Protein AF-A0A352NQ64-F1 (afdb_monomer_lite)

Radius of gyration: 14.7 Å; chains: 1; bounding box: 35×25×40 Å

Secondary structure (DSSP, 8-state):
--S-SPP-HHHHHTTSTTEEEEEEEE-SSHHHHHHHHHHHHHHHHHHHTT--EEEEEEE---HHHHT--HHHHHHHHHHHTTT-

Structure (mmCIF, N/CA/C/O backbone):
data_AF-A0A352NQ64-F1
#
_entry.id   AF-A0A352NQ64-F1
#
loop_
_atom_site.group_PDB
_atom_site.id
_atom_site.type_symbol
_atom_site.label_atom_id
_atom_site.label_alt_id
_atom_site.label_comp_id
_atom_site.label_asym_id
_atom_site.label_entity_id
_atom_site.label_seq_id
_atom_site.pdbx_PDB_ins_code
_atom_site.Cartn_x
_atom_site.Cartn_y
_atom_site.Cartn_z
_atom_site.occupancy
_atom_site.B_iso_or_equiv
_atom_site.auth_seq_id
_atom_site.auth_comp_id
_atom_site.auth_asym_id
_atom_site.auth_atom_id
_atom_site.pdbx_PDB_model_num
ATOM 1 N N . GLU A 1 1 ? -5.661 -9.628 -22.421 1.00 51.47 1 GLU A N 1
ATOM 2 C CA . GLU A 1 1 ? -4.664 -9.885 -21.362 1.00 51.47 1 GLU A CA 1
ATOM 3 C C . GLU A 1 1 ? -5.061 -11.141 -20.608 1.00 51.47 1 GLU A C 1
ATOM 5 O O . GLU A 1 1 ? -6.218 -11.248 -20.229 1.00 51.47 1 GLU A O 1
ATOM 10 N N . ILE A 1 2 ? -4.149 -12.097 -20.420 1.00 75.62 2 ILE A N 1
ATOM 11 C CA . ILE A 1 2 ? -4.433 -13.333 -19.662 1.00 75.62 2 ILE A CA 1
ATOM 12 C C . ILE A 1 2 ? -4.450 -13.111 -18.140 1.00 75.62 2 ILE A C 1
ATOM 14 O O . ILE A 1 2 ? -5.011 -13.920 -17.413 1.00 75.62 2 ILE A O 1
ATOM 18 N N . ASN A 1 3 ? -3.868 -12.001 -17.673 1.00 78.88 3 ASN A N 1
ATOM 19 C CA . ASN A 1 3 ? -3.672 -11.703 -16.250 1.00 78.88 3 ASN A CA 1
ATOM 20 C C . ASN A 1 3 ? -4.711 -10.727 -15.668 1.00 78.88 3 ASN A C 1
ATOM 22 O O . ASN A 1 3 ? -4.653 -10.423 -14.482 1.00 78.88 3 ASN A O 1
ATOM 26 N N . GLY A 1 4 ? -5.659 -10.248 -16.483 1.00 83.50 4 GLY A N 1
ATOM 27 C CA . GLY A 1 4 ? -6.676 -9.281 -16.064 1.00 83.50 4 GLY A CA 1
ATOM 28 C C . GLY A 1 4 ? -6.121 -7.909 -15.656 1.00 83.50 4 GLY A C 1
ATOM 29 O O . GLY A 1 4 ? -4.941 -7.613 -15.827 1.00 83.50 4 GLY A O 1
ATOM 30 N N . PHE A 1 5 ? -7.010 -7.071 -15.120 1.00 86.94 5 PHE A N 1
ATOM 31 C CA . PHE A 1 5 ? -6.679 -5.745 -14.592 1.00 86.94 5 PHE A CA 1
ATOM 32 C C . PHE A 1 5 ? -6.225 -5.822 -13.126 1.00 86.94 5 PHE A C 1
ATOM 34 O O . PHE A 1 5 ? -6.570 -6.783 -12.432 1.00 86.94 5 PHE A O 1
ATOM 41 N N . PRO A 1 6 ? -5.507 -4.800 -12.616 1.00 88.19 6 PRO A N 1
ATOM 42 C CA . PRO A 1 6 ? -5.177 -4.714 -11.199 1.00 88.19 6 PRO A CA 1
ATOM 43 C C . PRO A 1 6 ? -6.416 -4.864 -10.309 1.00 88.19 6 PRO A C 1
ATOM 45 O O . PRO A 1 6 ? -7.432 -4.196 -10.512 1.00 88.19 6 PRO A O 1
ATOM 48 N N . VAL A 1 7 ? -6.319 -5.728 -9.298 1.00 90.44 7 VAL A N 1
ATOM 49 C CA . VAL A 1 7 ? -7.383 -5.898 -8.305 1.00 90.44 7 VAL A CA 1
ATOM 50 C C . VAL A 1 7 ? -7.417 -4.664 -7.409 1.00 90.44 7 VAL A C 1
ATOM 52 O O . VAL A 1 7 ? -6.436 -4.337 -6.746 1.00 90.44 7 VAL A O 1
ATOM 55 N N . LYS A 1 8 ? -8.562 -3.985 -7.382 1.00 92.81 8 LYS A N 1
ATOM 56 C CA . LYS A 1 8 ? -8.803 -2.785 -6.577 1.00 92.81 8 LYS A CA 1
ATOM 57 C C . LYS A 1 8 ? -9.196 -3.163 -5.146 1.00 92.81 8 LYS A C 1
ATOM 59 O O . LYS A 1 8 ? -10.372 -3.147 -4.788 1.00 92.81 8 LYS A O 1
ATOM 64 N N . VAL A 1 9 ? -8.219 -3.628 -4.357 1.00 94.88 9 VAL A N 1
ATOM 65 C CA . VAL A 1 9 ? -8.456 -4.237 -3.032 1.00 94.88 9 VAL A CA 1
ATOM 66 C C . VAL A 1 9 ? -9.130 -3.258 -2.070 1.00 94.88 9 VAL A C 1
ATOM 68 O O . VAL A 1 9 ? -10.088 -3.636 -1.398 1.00 94.88 9 VAL A O 1
ATOM 71 N N . CYS A 1 10 ? -8.673 -2.005 -2.007 1.00 96.19 10 CYS A N 1
ATOM 72 C CA . CYS A 1 10 ? -9.276 -1.004 -1.126 1.00 96.19 10 CYS A CA 1
ATOM 73 C C . CYS A 1 10 ? -10.743 -0.741 -1.491 1.00 96.19 10 CYS A C 1
ATOM 75 O O . CYS A 1 10 ? -11.597 -0.716 -0.613 1.00 96.1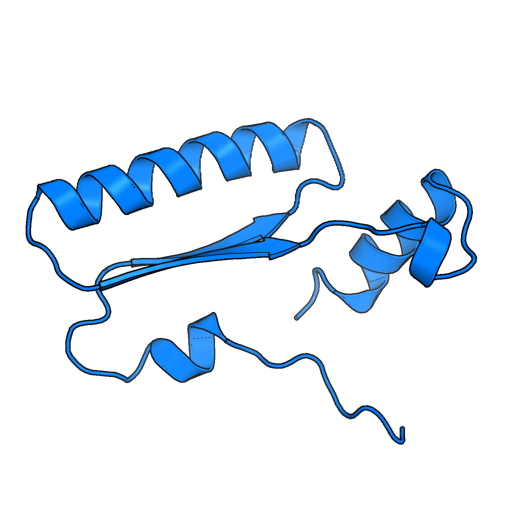9 10 CYS A O 1
ATOM 77 N N . GLU A 1 11 ? -11.056 -0.612 -2.772 1.00 95.94 11 GLU A N 1
ATOM 78 C CA . GLU A 1 11 ? -12.406 -0.381 -3.281 1.00 95.94 11 GLU A CA 1
ATOM 79 C C . GLU A 1 11 ? -13.307 -1.600 -3.058 1.00 95.94 11 GLU A C 1
ATOM 81 O O . GLU A 1 11 ? -14.478 -1.445 -2.724 1.00 95.94 11 GLU A O 1
ATOM 86 N N . MET A 1 12 ? -12.757 -2.809 -3.195 1.00 95.88 12 MET A N 1
ATOM 87 C CA . MET A 1 12 ? -13.470 -4.060 -2.934 1.00 95.88 12 MET A CA 1
ATOM 88 C C . MET A 1 12 ? -13.831 -4.221 -1.451 1.00 95.88 12 MET A C 1
ATOM 90 O O . MET A 1 12 ? -14.890 -4.759 -1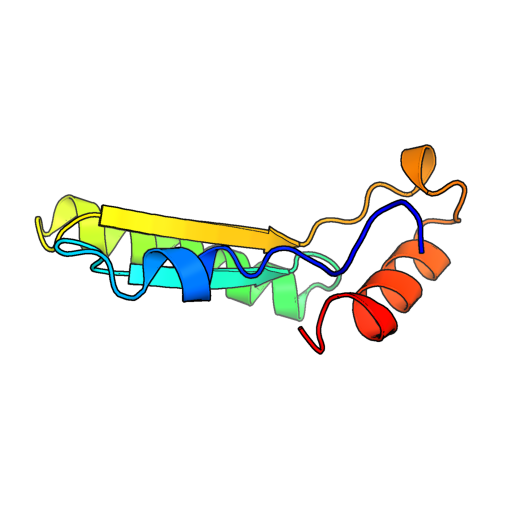.135 1.00 95.88 12 MET A O 1
ATOM 94 N N . LEU A 1 13 ? -12.967 -3.757 -0.542 1.00 96.88 13 LEU A N 1
ATOM 95 C CA . LEU A 1 13 ? -13.184 -3.843 0.907 1.00 96.88 13 LEU A CA 1
ATOM 96 C C . LEU A 1 13 ? -13.946 -2.638 1.481 1.00 96.88 13 LEU A C 1
ATOM 98 O O . LEU A 1 13 ? -14.529 -2.751 2.559 1.00 96.88 13 LEU A O 1
ATOM 102 N N . ALA A 1 14 ? -13.967 -1.502 0.780 1.00 96.69 14 ALA A N 1
ATOM 103 C CA . ALA A 1 14 ? -14.659 -0.284 1.199 1.00 96.69 14 ALA A CA 1
ATOM 104 C C . ALA A 1 14 ? -16.151 -0.465 1.536 1.00 96.69 14 ALA A C 1
ATOM 106 O O . ALA A 1 14 ? -16.579 0.123 2.528 1.00 96.69 14 ALA A O 1
ATOM 107 N N . PRO A 1 15 ? -16.954 -1.252 0.790 1.00 97.25 15 PRO A N 1
ATOM 108 C CA . PRO A 1 15 ? -18.367 -1.439 1.119 1.00 97.25 15 PRO A CA 1
ATOM 109 C C . PRO A 1 15 ? -18.613 -2.431 2.265 1.00 97.25 15 PRO A C 1
ATOM 111 O O . PRO A 1 15 ? -19.761 -2.590 2.675 1.00 97.25 15 PRO A O 1
ATOM 114 N N . LEU A 1 16 ? -17.588 -3.134 2.761 1.00 97.00 16 LEU A N 1
ATOM 115 C CA . LEU A 1 16 ? -17.758 -4.109 3.837 1.00 97.00 16 LEU A CA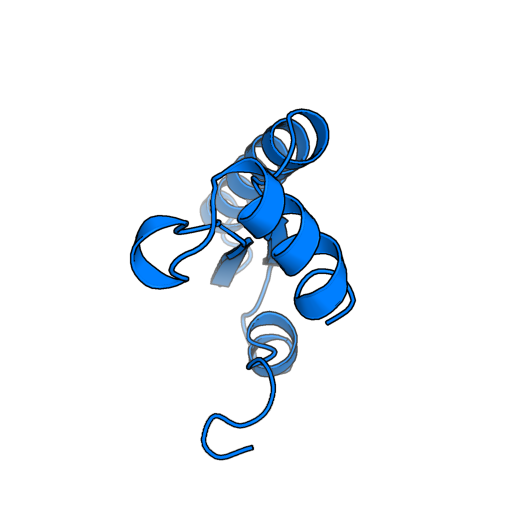 1
ATOM 116 C C . LEU A 1 16 ? -17.959 -3.409 5.183 1.00 97.00 16 LEU A C 1
ATOM 118 O O . LEU A 1 16 ? -17.239 -2.472 5.535 1.00 97.00 16 LEU A O 1
ATOM 122 N N . GLU A 1 17 ? -18.916 -3.905 5.964 1.00 95.94 17 GLU A N 1
ATOM 123 C CA . GLU A 1 17 ? -19.149 -3.417 7.319 1.00 95.94 17 GLU A CA 1
ATOM 124 C C . GLU A 1 17 ? -17.910 -3.648 8.199 1.00 95.94 17 GLU A C 1
ATOM 126 O O . GLU A 1 17 ? -17.274 -4.702 8.157 1.00 95.94 17 GLU A O 1
ATOM 131 N N . GLY A 1 18 ? -17.547 -2.637 8.991 1.00 94.06 18 GLY A N 1
ATOM 132 C CA . GLY A 1 18 ? -16.372 -2.683 9.862 1.00 94.06 18 GLY A CA 1
ATOM 133 C C . GLY A 1 18 ? -15.057 -2.249 9.206 1.00 94.06 18 GLY A C 1
ATOM 134 O O . GLY A 1 18 ? -14.060 -2.135 9.920 1.00 94.06 18 GLY A O 1
ATOM 135 N N . SER A 1 19 ? -15.025 -1.945 7.902 1.00 97.00 19 SER A N 1
ATOM 136 C CA . SER A 1 19 ? -13.878 -1.288 7.254 1.00 97.00 19 SER A CA 1
ATOM 137 C C . SER A 1 19 ? -13.744 0.163 7.728 1.00 97.00 19 SER A C 1
ATOM 139 O O . SER A 1 19 ? -14.478 1.046 7.293 1.00 97.00 19 SER A O 1
ATOM 141 N N . ALA A 1 20 ? -12.786 0.420 8.616 1.00 97.62 20 ALA A N 1
ATOM 142 C CA . ALA A 1 20 ? -12.587 1.726 9.244 1.00 97.62 20 ALA A CA 1
ATOM 143 C C . ALA A 1 20 ? -11.523 2.582 8.549 1.00 97.62 20 ALA A C 1
ATOM 145 O O . ALA A 1 20 ? -11.612 3.811 8.541 1.00 97.62 20 ALA A O 1
ATOM 146 N N . TYR A 1 21 ? -10.488 1.952 7.987 1.00 98.25 21 TYR A N 1
ATOM 147 C CA . TYR A 1 21 ? -9.419 2.670 7.296 1.00 98.25 21 TYR A CA 1
ATOM 148 C C . TYR A 1 21 ? -8.776 1.823 6.204 1.00 98.25 21 TYR A C 1
ATOM 150 O O . TYR A 1 21 ? -8.092 0.842 6.483 1.00 98.25 21 TYR A O 1
ATOM 158 N N . LEU A 1 22 ? -8.954 2.235 4.955 1.00 98.25 22 LEU A N 1
ATOM 159 C CA . LEU A 1 22 ? -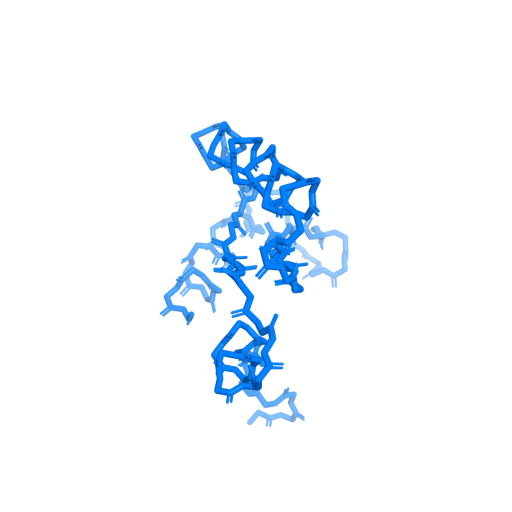8.355 1.597 3.791 1.00 98.25 22 LEU A CA 1
ATOM 160 C C . LEU A 1 22 ? -7.526 2.641 3.056 1.00 98.25 22 LEU A C 1
ATOM 162 O O . LEU A 1 22 ? -8.002 3.748 2.801 1.00 98.25 22 LEU A O 1
ATOM 166 N N . ALA A 1 23 ? -6.281 2.309 2.738 1.00 97.62 23 ALA A N 1
ATOM 167 C CA . ALA A 1 23 ? -5.406 3.215 2.014 1.00 97.62 23 ALA A CA 1
ATOM 168 C C . ALA A 1 23 ? -4.467 2.454 1.085 1.00 97.62 23 ALA A C 1
ATOM 170 O O . ALA A 1 23 ? -3.938 1.404 1.442 1.00 97.62 23 ALA A O 1
ATOM 171 N N . ARG A 1 24 ? -4.198 3.047 -0.075 1.00 97.56 24 ARG A N 1
ATOM 172 C CA . ARG A 1 24 ? -3.188 2.589 -1.027 1.00 97.56 24 ARG A CA 1
ATOM 173 C C . ARG A 1 24 ? -2.038 3.588 -1.053 1.00 97.56 24 ARG A C 1
ATOM 175 O O . ARG A 1 24 ? -2.248 4.799 -1.129 1.00 97.56 24 ARG A O 1
ATOM 182 N N . VAL A 1 25 ? -0.814 3.088 -0.952 1.00 97.62 25 VAL A N 1
ATOM 183 C CA . VAL A 1 25 ? 0.425 3.877 -0.986 1.00 97.62 25 VAL A CA 1
ATOM 184 C C . VAL A 1 25 ? 1.460 3.193 -1.866 1.00 97.62 25 VAL A C 1
ATOM 186 O O . VAL A 1 25 ? 1.285 2.056 -2.291 1.00 97.62 25 VAL A O 1
ATOM 189 N N . ALA A 1 26 ? 2.566 3.879 -2.136 1.00 97.56 26 ALA A N 1
ATOM 190 C CA . ALA A 1 26 ? 3.670 3.323 -2.903 1.00 97.56 26 ALA A CA 1
ATOM 191 C C . ALA A 1 26 ? 5.016 3.614 -2.235 1.00 97.56 26 ALA A C 1
ATOM 193 O O . ALA A 1 26 ? 5.136 4.541 -1.434 1.00 97.56 26 ALA A O 1
ATOM 194 N N . VAL A 1 27 ? 6.044 2.851 -2.604 1.00 97.38 27 VAL A N 1
ATOM 195 C CA . VAL A 1 27 ? 7.421 3.024 -2.099 1.00 97.38 27 VAL A CA 1
ATOM 196 C C . VAL A 1 27 ? 8.452 3.241 -3.214 1.00 97.38 27 VAL A C 1
ATOM 198 O O . VAL A 1 27 ? 9.645 3.065 -3.005 1.00 97.38 27 VAL A O 1
ATOM 201 N N . HIS A 1 28 ? 8.005 3.668 -4.400 1.00 95.75 28 HIS A N 1
ATOM 202 C CA . HIS A 1 28 ? 8.864 3.881 -5.574 1.00 95.75 28 HIS A CA 1
ATOM 203 C C . HIS A 1 28 ? 9.721 5.163 -5.514 1.00 95.75 28 HIS A C 1
ATOM 205 O O . HIS A 1 28 ? 10.643 5.317 -6.307 1.00 95.75 28 HIS A O 1
ATOM 211 N N . SER A 1 29 ? 9.432 6.096 -4.596 1.00 95.94 29 SER A N 1
ATOM 212 C CA . SER A 1 29 ? 10.190 7.346 -4.434 1.00 95.94 29 SER A CA 1
ATOM 213 C C . SER A 1 29 ? 10.287 7.778 -2.963 1.00 95.94 29 SER A C 1
ATOM 215 O O . SER A 1 29 ? 9.437 7.388 -2.155 1.00 95.94 29 SER A O 1
ATOM 217 N N . PRO A 1 30 ? 11.262 8.635 -2.587 1.00 97.25 30 PRO A N 1
ATOM 218 C CA . PRO A 1 30 ? 11.386 9.144 -1.217 1.00 97.25 30 PRO A CA 1
ATOM 219 C C . PRO A 1 30 ? 10.117 9.830 -0.694 1.00 97.25 30 PRO A C 1
ATOM 221 O O . PRO A 1 30 ? 9.738 9.645 0.464 1.00 97.25 30 PRO A O 1
ATOM 224 N N . LYS A 1 31 ? 9.417 10.583 -1.554 1.00 97.44 31 LYS A N 1
ATOM 225 C CA . LYS A 1 31 ? 8.144 11.233 -1.209 1.00 97.44 31 LYS A CA 1
ATOM 226 C C . LYS A 1 31 ? 7.079 10.191 -0.857 1.00 97.44 31 LYS A C 1
ATOM 228 O O . LYS A 1 31 ? 6.429 10.310 0.183 1.00 97.44 31 LYS A O 1
ATOM 233 N N . SER A 1 32 ? 6.945 9.162 -1.692 1.00 97.56 32 SER A N 1
ATOM 234 C CA . SER A 1 32 ? 5.980 8.079 -1.497 1.00 97.56 32 SER A CA 1
ATOM 235 C C . SER A 1 32 ? 6.307 7.256 -0.242 1.00 97.56 32 SER A C 1
ATOM 237 O O . SER A 1 32 ? 5.409 6.955 0.537 1.00 97.56 32 SER A O 1
ATOM 239 N N . ILE A 1 33 ? 7.590 7.012 0.054 1.00 98.25 33 ILE A N 1
ATOM 240 C CA . ILE A 1 33 ? 8.040 6.334 1.286 1.00 98.25 33 ILE A CA 1
ATOM 241 C C . ILE A 1 33 ? 7.633 7.115 2.546 1.00 98.25 33 ILE A C 1
ATOM 243 O O . ILE A 1 33 ? 7.123 6.534 3.508 1.00 98.25 33 ILE A O 1
ATOM 247 N N . ILE A 1 34 ? 7.815 8.440 2.554 1.00 98.56 34 ILE A N 1
ATOM 248 C CA . ILE A 1 34 ? 7.400 9.288 3.684 1.00 98.56 34 ILE A CA 1
ATOM 249 C C . ILE A 1 34 ? 5.879 9.231 3.873 1.00 98.56 34 ILE A C 1
ATOM 251 O O . ILE A 1 34 ? 5.400 9.164 5.009 1.00 98.56 34 ILE A O 1
ATOM 255 N N . GLN A 1 35 ? 5.114 9.240 2.779 1.00 98.38 35 GLN A N 1
ATOM 256 C CA . GLN A 1 35 ? 3.661 9.082 2.827 1.00 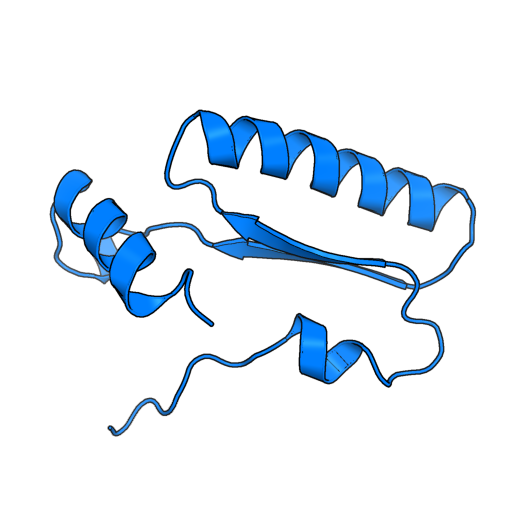98.38 35 GLN A CA 1
ATOM 257 C C . GLN A 1 35 ? 3.263 7.700 3.361 1.00 98.38 35 GLN A C 1
ATOM 259 O O . GLN A 1 35 ? 2.435 7.628 4.269 1.00 98.38 35 GLN A O 1
ATOM 264 N N . ALA A 1 36 ? 3.894 6.627 2.877 1.00 98.50 36 ALA A N 1
ATOM 265 C CA . ALA A 1 36 ? 3.642 5.262 3.327 1.00 98.50 36 ALA A CA 1
ATOM 266 C C . ALA A 1 36 ? 3.855 5.125 4.839 1.00 98.50 36 ALA A C 1
ATOM 268 O O . ALA A 1 36 ? 2.978 4.627 5.540 1.00 98.50 36 ALA A O 1
ATOM 269 N N . LYS A 1 37 ? 4.952 5.677 5.377 1.00 98.56 37 LYS A N 1
ATOM 270 C CA . LYS A 1 37 ? 5.205 5.696 6.827 1.00 98.56 37 LYS A CA 1
ATOM 271 C C . LYS A 1 37 ? 4.063 6.354 7.613 1.00 98.56 37 LYS A C 1
ATOM 273 O O . LYS A 1 37 ? 3.663 5.838 8.655 1.00 98.56 37 LYS A O 1
ATOM 278 N N . LYS A 1 38 ? 3.544 7.493 7.139 1.00 98.69 38 LYS A N 1
ATOM 279 C CA . LYS A 1 38 ? 2.437 8.209 7.801 1.00 98.69 38 LYS A CA 1
ATOM 280 C C . LYS A 1 38 ? 1.139 7.400 7.767 1.00 98.69 38 LYS A C 1
ATOM 282 O O . LYS A 1 38 ? 0.459 7.315 8.784 1.00 98.69 38 LYS A O 1
ATOM 287 N N . VAL A 1 39 ? 0.826 6.795 6.623 1.00 98.62 39 VAL A N 1
ATOM 288 C CA . VAL A 1 39 ? -0.388 5.988 6.425 1.00 98.62 39 VAL A CA 1
ATOM 289 C C . VAL A 1 39 ? -0.353 4.711 7.265 1.00 98.62 39 VAL A C 1
ATOM 291 O O . VAL A 1 39 ? -1.326 4.417 7.951 1.00 98.62 39 VAL A O 1
ATOM 294 N N . ILE A 1 40 ? 0.784 4.011 7.301 1.00 98.56 40 ILE A N 1
ATOM 295 C CA . ILE A 1 40 ? 0.974 2.819 8.143 1.00 98.56 40 ILE A CA 1
ATOM 296 C C . ILE A 1 40 ? 0.828 3.176 9.627 1.00 98.56 40 ILE A C 1
ATOM 298 O O . ILE A 1 40 ? 0.158 2.474 10.377 1.00 98.56 40 ILE A O 1
ATOM 302 N N . LYS A 1 41 ? 1.406 4.300 10.075 1.00 98.69 41 LYS A N 1
ATOM 303 C CA . LYS A 1 41 ? 1.207 4.769 11.455 1.00 98.69 41 LYS A CA 1
ATOM 304 C C . LYS A 1 41 ? -0.278 5.002 11.749 1.00 98.69 41 LYS A C 1
ATOM 306 O O . LYS A 1 41 ? -0.772 4.562 12.782 1.00 98.69 41 LYS A O 1
ATOM 311 N N . LYS A 1 42 ? -0.988 5.657 10.826 1.00 98.62 42 LYS A N 1
ATOM 312 C CA . LYS A 1 42 ? -2.411 5.962 10.984 1.00 98.62 42 LYS A CA 1
ATOM 313 C C . LYS A 1 42 ? -3.282 4.705 11.031 1.00 98.62 42 LYS A C 1
ATOM 315 O O . LYS A 1 42 ? -4.209 4.674 11.832 1.00 98.62 42 LYS A O 1
ATOM 320 N N . SER A 1 43 ? -2.993 3.674 10.233 1.00 98.50 43 SER A N 1
ATOM 321 C CA . SER A 1 43 ? -3.769 2.426 10.266 1.00 98.50 43 SER A CA 1
ATOM 322 C C . SER A 1 43 ? -3.675 1.733 11.627 1.00 98.50 43 SER A C 1
ATOM 324 O O . SER A 1 43 ? -4.693 1.319 12.175 1.00 98.50 43 SER A O 1
ATOM 326 N N . PHE A 1 44 ? -2.482 1.701 12.231 1.00 98.44 44 PHE A N 1
ATOM 327 C CA . PHE A 1 44 ? -2.325 1.188 13.594 1.00 98.44 44 PHE A CA 1
ATOM 328 C C . PHE A 1 44 ? -3.064 2.044 14.626 1.00 98.44 44 PHE A C 1
ATOM 330 O O . PHE A 1 44 ? -3.745 1.494 15.486 1.00 98.44 44 PHE A O 1
ATOM 337 N N . GLU A 1 45 ? -2.995 3.375 14.527 1.00 98.56 45 GLU A N 1
ATOM 338 C CA . GLU A 1 45 ? -3.755 4.273 15.414 1.00 98.56 45 GLU A CA 1
ATOM 339 C C . GLU A 1 45 ? -5.272 4.019 15.331 1.00 98.56 45 GLU A C 1
ATOM 341 O O . GLU A 1 45 ? -5.951 4.047 16.354 1.00 98.56 45 GLU A O 1
ATOM 346 N N . VAL A 1 46 ? -5.802 3.734 14.135 1.00 98.25 46 VAL A N 1
ATOM 347 C CA . VAL A 1 46 ? -7.219 3.382 13.920 1.00 98.25 46 VAL A CA 1
ATOM 348 C C . VAL A 1 46 ? -7.574 2.068 14.615 1.00 98.25 46 VAL A C 1
ATOM 350 O O . VAL A 1 46 ? -8.579 2.014 15.327 1.00 98.25 46 VAL A O 1
ATOM 353 N N . GLN A 1 47 ? -6.748 1.029 14.455 1.00 96.25 47 GLN A N 1
ATOM 354 C CA . GLN A 1 47 ? -6.972 -0.258 15.124 1.00 96.25 47 GLN A CA 1
ATOM 355 C C . GLN A 1 47 ? -6.887 -0.140 16.645 1.00 96.25 47 GLN A C 1
ATOM 357 O O . GLN A 1 47 ? -7.758 -0.647 17.348 1.00 96.25 47 GLN A O 1
ATOM 362 N N . MET A 1 48 ? -5.877 0.562 17.163 1.00 98.12 48 MET A N 1
ATOM 363 C CA . MET A 1 48 ? -5.698 0.771 18.604 1.00 98.12 48 MET A CA 1
ATOM 364 C C . MET A 1 48 ? -6.852 1.557 19.233 1.00 98.12 48 MET A C 1
ATOM 366 O O . MET A 1 48 ? -7.190 1.324 20.389 1.00 98.12 48 MET A O 1
ATOM 370 N N . ALA A 1 49 ? -7.466 2.468 18.477 1.00 98.31 49 ALA A N 1
ATOM 371 C CA . ALA A 1 49 ? -8.645 3.212 18.906 1.00 98.3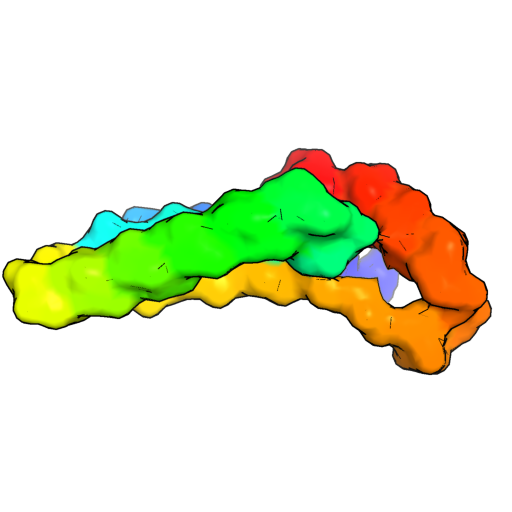1 49 ALA A CA 1
ATOM 372 C C . ALA A 1 49 ? -9.956 2.401 18.812 1.00 98.31 49 ALA A C 1
ATOM 374 O O . ALA A 1 49 ? -11.016 2.936 19.128 1.00 98.31 49 ALA A O 1
ATOM 375 N N . GLY A 1 50 ? -9.910 1.136 18.375 1.00 97.44 50 GLY A N 1
ATOM 376 C CA . GLY A 1 50 ? -11.086 0.267 18.281 1.00 97.44 50 GLY A CA 1
ATOM 377 C C . GLY A 1 50 ? -12.079 0.676 17.192 1.00 97.44 50 GLY A C 1
ATOM 378 O O . GLY A 1 50 ? -13.249 0.322 17.273 1.00 97.44 50 GLY A O 1
ATOM 379 N N . LEU A 1 51 ? -11.634 1.432 16.182 1.00 97.56 51 LEU A N 1
ATOM 380 C CA . LEU A 1 51 ? -12.525 1.997 15.163 1.00 97.56 51 LEU A CA 1
ATOM 381 C C . LEU A 1 51 ? -12.953 0.980 14.097 1.00 97.56 51 LEU A C 1
ATOM 383 O O . LEU A 1 51 ? -13.905 1.241 13.369 1.00 97.56 51 LEU A O 1
ATOM 387 N N . GLY A 1 52 ? -12.261 -0.160 14.006 1.00 96.56 52 GLY A N 1
ATOM 388 C CA . GLY A 1 52 ? -12.584 -1.267 13.106 1.00 96.56 52 GLY A CA 1
ATOM 389 C C . GLY A 1 52 ? -11.374 -1.788 12.329 1.00 96.56 52 GLY A C 1
ATOM 390 O O . GLY A 1 52 ? -10.218 -1.558 12.694 1.00 96.56 52 GLY A O 1
ATOM 391 N N . PHE A 1 53 ? -11.649 -2.523 11.253 1.00 97.44 53 PHE A N 1
ATOM 392 C CA . PHE A 1 53 ? -10.643 -3.105 10.371 1.00 97.44 53 PHE A CA 1
ATOM 393 C C . PHE A 1 53 ? -9.870 -2.018 9.617 1.00 97.44 53 PHE A C 1
ATOM 395 O O . PHE A 1 53 ? -10.449 -1.061 9.101 1.00 97.44 53 PHE A O 1
ATOM 402 N N . SER A 1 54 ? -8.551 -2.189 9.516 1.00 97.94 54 SER A N 1
ATOM 403 C CA . SER A 1 54 ? -7.699 -1.316 8.715 1.00 97.94 54 SER A CA 1
ATOM 404 C C . SER A 1 54 ? -6.795 -2.114 7.785 1.00 97.94 54 SER A C 1
ATOM 406 O O . SER A 1 54 ? -6.212 -3.107 8.223 1.00 97.94 54 SER A O 1
ATOM 408 N N . LEU A 1 55 ? -6.602 -1.635 6.556 1.00 97.88 55 LEU A N 1
ATOM 409 C CA . LEU A 1 55 ? -5.682 -2.217 5.580 1.00 97.88 55 LEU A CA 1
ATOM 410 C C . LEU A 1 55 ? -4.909 -1.125 4.838 1.00 97.88 55 LEU A C 1
ATOM 412 O O . LEU A 1 55 ? -5.467 -0.105 4.433 1.00 97.88 55 LEU A O 1
ATOM 416 N N . VAL A 1 56 ? -3.614 -1.371 4.641 1.00 98.25 56 VAL A N 1
ATOM 417 C CA . VAL A 1 56 ? -2.740 -0.535 3.817 1.00 98.25 56 VAL A CA 1
ATOM 418 C C . VAL A 1 56 ? -2.179 -1.382 2.680 1.00 98.25 56 VAL A C 1
ATOM 420 O O . VAL A 1 56 ? -1.374 -2.282 2.912 1.00 98.25 56 VAL A O 1
ATOM 423 N N . GLU A 1 57 ? -2.597 -1.093 1.452 1.00 97.62 57 GLU A N 1
ATOM 424 C CA . GLU A 1 57 ? -2.031 -1.674 0.235 1.00 97.62 57 GLU A CA 1
ATOM 425 C C . GLU A 1 57 ? -0.760 -0.901 -0.152 1.00 97.62 57 GLU A C 1
ATOM 427 O O . GLU A 1 57 ? -0.790 0.322 -0.304 1.00 97.62 57 GLU A O 1
ATOM 432 N N . VAL A 1 58 ? 0.371 -1.597 -0.301 1.00 97.44 58 VAL A N 1
ATOM 433 C CA . VAL A 1 58 ? 1.669 -0.973 -0.602 1.00 97.44 58 VAL A CA 1
ATOM 434 C C . VAL A 1 58 ? 2.181 -1.436 -1.961 1.00 97.44 58 VAL A C 1
ATOM 436 O O . VAL A 1 58 ? 2.605 -2.578 -2.125 1.00 97.44 58 VAL A O 1
ATOM 439 N N . LEU A 1 59 ? 2.217 -0.519 -2.924 1.00 96.19 59 LEU A N 1
ATOM 440 C CA . LEU A 1 59 ? 2.847 -0.746 -4.217 1.00 96.19 59 LEU A CA 1
ATOM 441 C C . LEU A 1 59 ? 4.371 -0.717 -4.074 1.00 96.19 59 LEU A C 1
ATOM 443 O O . LEU A 1 59 ? 4.967 0.326 -3.782 1.00 96.19 59 LEU A O 1
ATOM 447 N N . SER A 1 60 ? 4.992 -1.868 -4.321 1.00 95.00 60 SER A N 1
ATOM 448 C CA . SER A 1 60 ? 6.438 -2.074 -4.277 1.00 95.00 60 SER A CA 1
ATOM 449 C C . SER A 1 60 ? 6.922 -2.702 -5.580 1.00 95.00 60 SER A C 1
ATOM 451 O O . SER A 1 60 ? 6.303 -3.627 -6.104 1.00 95.00 60 SER A O 1
ATOM 453 N N . THR A 1 61 ? 8.033 -2.202 -6.115 1.00 93.88 61 THR A N 1
ATOM 454 C CA . THR A 1 61 ? 8.663 -2.768 -7.311 1.00 93.88 61 THR A CA 1
ATOM 455 C C . THR A 1 61 ? 9.485 -4.001 -6.942 1.00 93.88 61 THR A C 1
ATOM 457 O O . THR A 1 61 ? 10.296 -3.936 -6.019 1.00 93.88 61 THR A O 1
ATOM 460 N N . CYS A 1 62 ? 9.372 -5.082 -7.716 1.00 91.31 62 CYS A N 1
ATOM 461 C CA . CYS A 1 62 ? 10.305 -6.211 -7.673 1.00 91.31 62 CYS A CA 1
ATOM 462 C C . CYS A 1 62 ? 11.009 -6.325 -9.037 1.00 91.31 62 CYS A C 1
ATOM 464 O O . CYS A 1 62 ? 10.544 -7.078 -9.897 1.00 91.31 62 CYS A O 1
ATOM 466 N N . PRO A 1 63 ? 12.103 -5.567 -9.266 1.00 91.31 63 PRO A N 1
ATOM 467 C CA . PRO A 1 63 ? 12.752 -5.490 -10.577 1.00 91.31 63 PRO A CA 1
ATOM 468 C C . PRO A 1 63 ? 13.159 -6.866 -11.116 1.00 91.31 63 PRO A C 1
ATOM 470 O O . PRO A 1 63 ? 12.966 -7.149 -12.294 1.00 91.31 63 PRO A O 1
ATOM 473 N N . THR A 1 64 ? 13.612 -7.759 -10.229 1.00 92.50 64 THR A N 1
ATOM 474 C CA . THR A 1 64 ? 13.983 -9.141 -10.557 1.00 92.50 64 THR A CA 1
ATOM 475 C C . THR A 1 64 ? 12.835 -9.921 -11.191 1.00 92.50 64 THR A C 1
ATOM 477 O O . THR A 1 64 ? 13.029 -10.555 -12.221 1.00 92.50 64 THR A O 1
ATOM 480 N N . ASN A 1 65 ? 11.632 -9.862 -10.609 1.00 88.56 65 ASN A N 1
ATOM 481 C CA . ASN A 1 65 ? 10.480 -10.604 -11.125 1.00 88.56 65 ASN A CA 1
ATOM 482 C C . ASN A 1 65 ? 9.919 -9.984 -12.412 1.00 88.56 65 ASN A C 1
ATOM 484 O O . ASN A 1 65 ? 9.313 -10.673 -13.224 1.00 88.56 65 ASN A O 1
ATOM 488 N N . TRP A 1 66 ? 10.107 -8.678 -12.597 1.00 89.00 66 TRP A N 1
ATOM 489 C CA . TRP A 1 66 ? 9.652 -7.969 -13.792 1.00 89.00 66 TRP A CA 1
ATOM 490 C C . TRP A 1 66 ? 10.663 -8.004 -14.941 1.00 89.00 66 TRP A C 1
ATOM 492 O O . TRP A 1 66 ? 10.325 -7.582 -16.042 1.00 89.00 66 TRP A O 1
ATOM 502 N N . GLY A 1 67 ? 11.887 -8.496 -14.712 1.00 93.00 67 GLY A N 1
ATOM 503 C CA . GLY A 1 67 ? 12.951 -8.476 -15.719 1.00 93.00 67 GLY A CA 1
ATOM 504 C C . GLY A 1 67 ? 13.352 -7.057 -16.139 1.00 93.00 67 GLY A C 1
ATOM 505 O O . GLY A 1 67 ? 13.809 -6.859 -17.260 1.00 93.00 67 GLY A O 1
ATOM 506 N N . LEU A 1 68 ? 13.150 -6.073 -15.257 1.00 94.31 68 LEU A N 1
ATOM 507 C CA . LEU A 1 68 ? 13.435 -4.658 -15.494 1.00 94.31 68 LEU A CA 1
ATOM 508 C C . LEU A 1 68 ? 14.624 -4.212 -14.646 1.00 94.31 68 LEU A C 1
ATOM 510 O O . LEU A 1 68 ? 14.833 -4.712 -13.536 1.00 94.31 68 LEU A O 1
ATOM 514 N N . SER A 1 69 ? 15.367 -3.209 -15.112 1.00 96.88 69 SER A N 1
ATOM 515 C CA . SER A 1 69 ? 16.291 -2.507 -14.219 1.00 96.88 69 SER A CA 1
ATOM 516 C C . SER A 1 69 ? 15.515 -1.784 -13.103 1.00 96.88 69 SER A C 1
ATOM 518 O O . SER A 1 69 ? 14.338 -1.446 -13.276 1.00 96.88 69 SER A O 1
ATOM 520 N N . PRO A 1 70 ? 16.149 -1.482 -11.954 1.00 94.50 70 PRO A N 1
ATOM 521 C CA . PRO A 1 70 ? 15.478 -0.776 -10.862 1.00 94.50 70 PRO A CA 1
ATOM 522 C C . PRO A 1 70 ? 14.804 0.540 -11.284 1.00 94.50 70 PRO A C 1
ATOM 524 O O . PRO A 1 70 ? 13.695 0.831 -10.840 1.00 94.50 70 PRO A O 1
ATOM 527 N N . LEU A 1 71 ? 15.432 1.318 -12.173 1.00 95.06 71 LEU A N 1
ATOM 528 C CA . LEU A 1 71 ? 14.873 2.587 -12.655 1.00 95.06 71 LEU A CA 1
ATOM 529 C C . LEU A 1 71 ? 13.687 2.384 -13.605 1.00 95.06 71 LEU A C 1
ATOM 531 O O . LEU A 1 71 ? 12.723 3.148 -13.558 1.00 95.06 71 LEU A O 1
ATOM 535 N N . GLU A 1 72 ? 13.738 1.368 -14.463 1.00 96.25 72 GLU A N 1
ATOM 536 C CA . GLU A 1 72 ? 12.625 1.034 -15.357 1.00 96.25 72 GLU A CA 1
ATOM 537 C C . GLU A 1 72 ? 11.424 0.506 -14.577 1.00 96.25 72 GLU A C 1
ATOM 539 O O . GLU A 1 72 ? 10.295 0.888 -14.875 1.00 96.25 72 GLU A O 1
ATOM 544 N N . ALA A 1 73 ? 11.655 -0.299 -13.537 1.00 96.50 73 ALA A N 1
ATOM 545 C CA . ALA A 1 73 ? 10.593 -0.808 -12.676 1.00 96.50 73 ALA A CA 1
ATOM 546 C C . ALA A 1 73 ? 9.824 0.326 -11.977 1.00 96.50 73 ALA A C 1
ATOM 548 O O . ALA A 1 73 ? 8.596 0.282 -11.904 1.00 96.50 73 ALA A O 1
ATOM 549 N N . VAL A 1 74 ? 10.528 1.366 -11.510 1.00 96.12 74 VAL A N 1
ATOM 550 C CA . VAL A 1 74 ? 9.900 2.563 -10.923 1.00 96.12 74 VAL A CA 1
ATOM 551 C C . VAL A 1 74 ? 9.005 3.266 -11.943 1.00 96.12 74 VAL A C 1
ATOM 553 O O . VAL A 1 74 ? 7.824 3.473 -11.671 1.00 96.12 74 VAL A O 1
ATOM 556 N N . LYS A 1 75 ? 9.528 3.553 -13.143 1.00 95.94 75 LYS A N 1
ATOM 557 C CA . LYS A 1 75 ? 8.755 4.203 -14.217 1.00 95.94 75 LYS A CA 1
ATOM 558 C C . LYS A 1 75 ? 7.555 3.364 -14.655 1.00 95.94 75 LYS A C 1
ATOM 560 O O . LYS A 1 75 ? 6.482 3.896 -14.926 1.00 95.94 75 LYS A O 1
ATOM 565 N N . TRP A 1 76 ? 7.726 2.047 -14.732 1.00 94.81 76 TRP A N 1
ATOM 566 C CA . TRP A 1 76 ? 6.645 1.138 -15.086 1.00 94.81 76 TRP A CA 1
ATOM 567 C C . TRP A 1 76 ? 5.527 1.183 -14.041 1.00 94.81 76 TRP A C 1
ATOM 569 O O . TRP A 1 76 ? 4.363 1.312 -14.414 1.00 94.81 76 TRP A O 1
ATOM 579 N N . LEU A 1 77 ? 5.869 1.153 -12.749 1.00 94.81 77 LEU A N 1
ATOM 580 C CA . LEU A 1 77 ? 4.900 1.266 -11.656 1.00 94.81 77 LEU A CA 1
ATOM 581 C C . LEU A 1 77 ? 4.150 2.605 -11.713 1.00 94.81 77 LEU A C 1
ATOM 583 O O . LEU A 1 77 ? 2.926 2.617 -11.579 1.00 94.81 77 LEU A O 1
ATOM 587 N N . GLU A 1 78 ? 4.858 3.714 -11.943 1.00 94.69 78 GLU A N 1
ATOM 588 C CA . GLU A 1 78 ? 4.258 5.050 -12.077 1.00 94.69 78 GLU A CA 1
ATOM 589 C C . GLU A 1 78 ? 3.227 5.113 -13.209 1.00 94.69 78 GLU A C 1
ATOM 591 O O . GLU A 1 78 ? 2.137 5.645 -13.015 1.00 94.69 78 GLU A O 1
ATOM 596 N N . ASN A 1 79 ? 3.532 4.516 -14.361 1.00 94.00 79 ASN A N 1
ATOM 597 C CA . ASN A 1 79 ? 2.661 4.582 -15.533 1.00 94.00 79 ASN A CA 1
ATOM 598 C C . ASN A 1 79 ? 1.514 3.560 -15.507 1.00 94.00 79 ASN A C 1
ATOM 600 O O . ASN A 1 79 ? 0.457 3.826 -16.073 1.00 94.00 79 ASN A O 1
ATOM 604 N N . ASN A 1 80 ? 1.713 2.395 -14.879 1.00 91.69 80 ASN A N 1
ATOM 605 C CA . ASN A 1 80 ? 0.793 1.258 -15.013 1.00 91.69 80 ASN A CA 1
ATOM 606 C C . ASN A 1 80 ? 0.055 0.887 -13.724 1.00 91.69 80 ASN A C 1
ATOM 608 O O . ASN A 1 80 ? -0.932 0.169 -13.806 1.00 91.69 80 ASN A O 1
ATOM 612 N N . MET A 1 81 ? 0.500 1.337 -12.544 1.00 91.88 81 MET A N 1
ATOM 613 C CA . MET A 1 81 ? -0.100 0.930 -11.260 1.00 91.88 81 MET A CA 1
ATOM 614 C C . MET A 1 81 ? -0.592 2.099 -10.402 1.00 91.88 81 MET A C 1
ATOM 616 O O . MET A 1 81 ? -1.538 1.913 -9.639 1.00 91.88 81 MET A O 1
ATOM 620 N N . ILE A 1 82 ? 0.024 3.283 -10.502 1.00 93.38 82 ILE A N 1
ATOM 621 C CA . ILE A 1 82 ? -0.418 4.493 -9.779 1.00 93.38 82 ILE A CA 1
ATOM 622 C C . ILE A 1 82 ? -1.770 5.041 -10.268 1.00 93.38 82 ILE A C 1
ATOM 624 O O . ILE A 1 82 ? -2.525 5.508 -9.419 1.00 93.38 82 ILE A O 1
ATOM 628 N N . PRO A 1 83 ? -2.120 5.004 -11.572 1.00 91.50 83 PRO A N 1
ATOM 629 C CA . PRO A 1 83 ? -3.415 5.512 -12.037 1.00 91.50 83 PRO A CA 1
ATOM 630 C C . PRO A 1 83 ? -4.630 4.681 -11.595 1.00 91.50 83 PRO A C 1
ATOM 632 O O . PRO A 1 83 ? -5.762 5.127 -11.778 1.00 91.50 83 PRO A O 1
ATOM 635 N N . TYR A 1 84 ? -4.401 3.469 -11.077 1.00 84.50 84 TYR A N 1
ATOM 636 C CA . TYR A 1 84 ? -5.443 2.543 -10.633 1.00 84.50 84 TYR A CA 1
ATOM 637 C C . TYR A 1 84 ? -5.762 2.694 -9.158 1.00 84.50 84 TYR A C 1
ATOM 639 O O . TYR A 1 84 ? -6.988 2.626 -8.892 1.00 84.50 84 TYR A O 1
#

Foldseek 3Di:
DVVDADDPVQVVCVVDPFEQEEEEFEDLDPVRVVVLVVSVVVQVVCVVVVSGDYDYHYHYFDCVVVVHDSVVSSVCCVVRPVVD

pLDDT: mean 94.63, std 6.38, range [51.47, 98.69]

Sequence (84 aa):
EINGFPVKVCEMLAPLEGSAYLARVAVHSPKSIIQAKKVIKKSFEVQMAGLGFSLVEVLSTCPTNWGLSPLEAVKWLENNMIPY